Protein AF-A0A563E678-F1 (afdb_monomer)

Sequence (78 aa):
MTNTNMTPEQENAYYADPDNQTPQGPPVRRRAKLSQPVPVRFPEDLLSEVRSRAAADDRSVSNWIRRAVEHELTRGAS

Solvent-accessible surface area (backbone atoms only — not comparable to full-atom values): 5147 Å² total; per-residue (Å²): 130,88,86,67,92,63,53,75,68,54,49,52,58,54,52,68,40,74,82,62,64,59,81,83,73,81,91,75,80,76,77,76,78,77,75,83,88,77,91,79,91,68,59,69,71,57,47,52,51,48,48,52,54,12,55,77,67,78,40,54,53,71,60,40,52,51,52,54,52,54,51,51,57,58,59,71,74,107

Structure (mmCIF, N/CA/C/O backbone):
data_AF-A0A563E678-F1
#
_entry.id   AF-A0A563E678-F1
#
loop_
_atom_site.group_PDB
_atom_site.id
_atom_site.type_symbol
_atom_site.label_atom_id
_atom_site.label_alt_id
_atom_site.label_comp_id
_atom_site.label_asym_id
_atom_site.label_entity_id
_atom_site.label_seq_id
_atom_site.pdbx_PDB_ins_code
_atom_site.Cartn_x
_atom_site.Cartn_y
_atom_site.Cartn_z
_atom_site.occupancy
_atom_site.B_iso_or_equiv
_atom_site.auth_seq_id
_atom_site.auth_comp_id
_atom_site.auth_asym_id
_atom_site.auth_atom_id
_atom_site.pdbx_PDB_model_num
ATOM 1 N N . MET A 1 1 ? 25.654 0.782 -25.050 1.00 43.44 1 MET A N 1
ATOM 2 C CA . MET A 1 1 ? 24.456 0.004 -24.674 1.00 43.44 1 MET A CA 1
ATOM 3 C C . MET A 1 1 ? 23.505 0.073 -25.850 1.00 43.44 1 MET A C 1
ATOM 5 O O . MET A 1 1 ? 23.085 1.169 -26.200 1.00 43.44 1 MET A O 1
ATOM 9 N N . THR A 1 2 ? 23.291 -1.045 -26.540 1.00 52.66 2 THR A N 1
ATOM 10 C CA . THR A 1 2 ? 22.424 -1.139 -27.722 1.00 52.66 2 THR A CA 1
ATOM 11 C C . THR A 1 2 ? 20.977 -0.967 -27.286 1.00 52.66 2 THR A C 1
ATOM 13 O O . THR A 1 2 ? 20.300 -1.923 -26.926 1.00 52.66 2 THR A O 1
ATOM 16 N N . ASN A 1 3 ? 20.530 0.286 -27.267 1.00 60.50 3 ASN A N 1
ATOM 17 C CA . ASN A 1 3 ? 19.150 0.677 -27.010 1.00 60.50 3 ASN A CA 1
ATOM 18 C C . ASN A 1 3 ? 18.316 0.397 -28.275 1.00 60.50 3 ASN A C 1
ATOM 20 O O . ASN A 1 3 ? 17.791 1.305 -28.915 1.00 60.50 3 ASN A O 1
ATOM 24 N N . THR A 1 4 ? 18.317 -0.863 -28.709 1.00 67.00 4 THR A N 1
ATOM 25 C CA . THR A 1 4 ? 17.605 -1.314 -29.900 1.00 67.00 4 THR A CA 1
ATOM 26 C C . THR A 1 4 ? 16.206 -1.720 -29.459 1.00 67.00 4 THR A C 1
ATOM 28 O O . THR A 1 4 ? 16.058 -2.670 -28.698 1.00 67.00 4 THR A O 1
ATOM 31 N N . ASN A 1 5 ? 15.184 -1.000 -29.926 1.00 74.31 5 ASN A N 1
ATOM 32 C CA . ASN A 1 5 ? 13.790 -1.420 -29.781 1.00 74.31 5 ASN A CA 1
ATOM 33 C C . ASN A 1 5 ? 13.578 -2.700 -30.603 1.00 74.31 5 ASN A C 1
ATOM 35 O O . ASN A 1 5 ? 13.339 -2.629 -31.807 1.00 74.31 5 ASN A O 1
ATOM 39 N N . MET A 1 6 ? 13.727 -3.857 -29.963 1.00 85.12 6 MET A N 1
ATOM 40 C CA . MET A 1 6 ? 13.378 -5.156 -30.535 1.00 85.12 6 MET A CA 1
ATOM 41 C C . MET A 1 6 ? 11.886 -5.421 -30.327 1.00 85.12 6 MET A C 1
ATOM 43 O O . MET A 1 6 ? 11.302 -4.971 -29.339 1.00 85.12 6 MET A O 1
ATOM 47 N N . THR A 1 7 ? 11.262 -6.157 -31.246 1.00 91.31 7 THR A N 1
ATOM 48 C CA . THR A 1 7 ? 9.928 -6.715 -30.981 1.00 91.31 7 THR A CA 1
ATOM 49 C C . THR A 1 7 ? 10.028 -7.857 -29.958 1.00 91.31 7 THR A C 1
ATOM 51 O O . THR A 1 7 ? 11.108 -8.441 -29.811 1.00 91.31 7 THR A O 1
ATOM 54 N N . PRO A 1 8 ? 8.932 -8.228 -29.270 1.00 88.62 8 PRO A N 1
ATOM 55 C CA . PRO A 1 8 ? 8.942 -9.347 -28.324 1.00 88.62 8 PRO A CA 1
ATOM 56 C C . PRO A 1 8 ? 9.474 -10.664 -28.917 1.00 88.62 8 PRO A C 1
ATOM 58 O O . PRO A 1 8 ? 10.172 -11.417 -28.242 1.00 88.62 8 PRO A O 1
A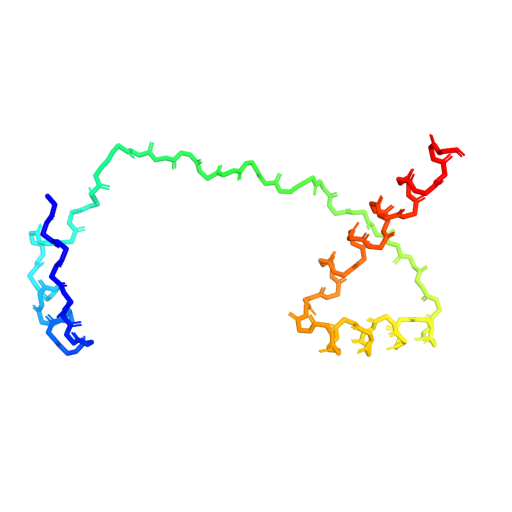TOM 61 N N . GLU A 1 9 ? 9.196 -10.945 -30.193 1.00 91.94 9 GLU A N 1
ATOM 62 C CA . GLU A 1 9 ? 9.673 -12.149 -30.886 1.00 91.94 9 GLU A CA 1
ATOM 63 C C . GLU A 1 9 ? 11.182 -12.100 -31.147 1.00 91.94 9 GLU A C 1
ATOM 65 O O . GLU A 1 9 ? 11.874 -13.108 -31.012 1.00 91.94 9 GLU A O 1
ATOM 70 N N . GLN A 1 10 ? 11.701 -10.923 -31.503 1.00 91.19 10 GLN A N 1
ATOM 71 C CA . GLN A 1 10 ? 13.133 -10.708 -31.704 1.00 91.19 10 GLN A CA 1
ATOM 72 C C . GLN A 1 10 ? 13.898 -10.815 -30.385 1.00 91.19 10 GLN A C 1
ATOM 74 O O . GLN A 1 10 ? 14.964 -11.424 -30.349 1.00 91.19 10 GLN A O 1
ATOM 79 N N . GLU A 1 11 ? 13.337 -10.282 -29.299 1.00 88.88 11 GLU A N 1
ATOM 80 C CA . GLU A 1 11 ? 13.891 -10.437 -27.955 1.00 88.88 11 GLU A CA 1
ATOM 81 C C . GLU A 1 11 ? 13.913 -11.915 -27.532 1.00 88.88 11 GLU A C 1
ATOM 83 O O . GLU A 1 11 ? 14.930 -12.409 -27.044 1.00 88.88 11 GLU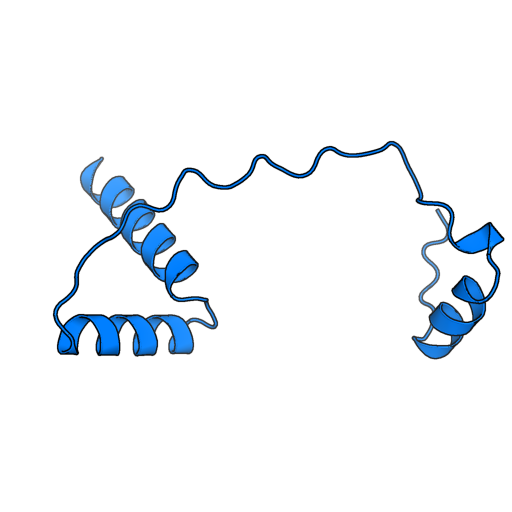 A O 1
ATOM 88 N N . ASN A 1 12 ? 12.830 -12.657 -27.786 1.00 89.56 12 ASN A N 1
ATOM 89 C CA . ASN A 1 12 ? 12.777 -14.088 -27.490 1.00 89.56 12 ASN A CA 1
ATOM 90 C C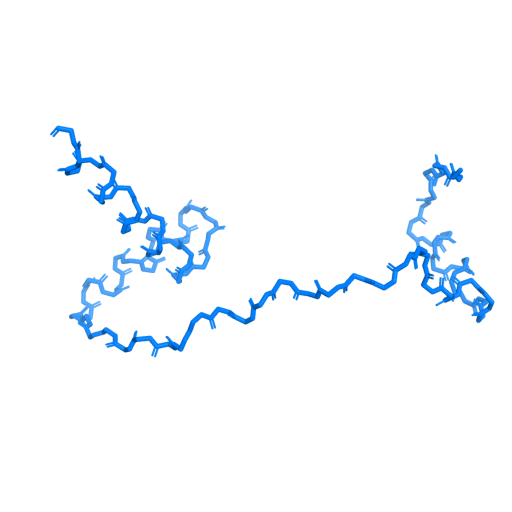 . ASN A 1 12 ? 13.841 -14.883 -28.263 1.00 89.56 12 ASN A C 1
ATOM 92 O O . ASN A 1 12 ? 14.544 -15.701 -27.672 1.00 89.56 12 ASN A O 1
ATOM 96 N N . ALA A 1 13 ? 14.002 -14.602 -29.559 1.00 93.69 13 ALA A N 1
ATOM 97 C CA . ALA A 1 13 ? 15.032 -15.222 -30.386 1.00 93.69 13 ALA A CA 1
ATOM 98 C C . ALA A 1 13 ? 16.454 -14.845 -29.934 1.00 93.69 13 ALA A C 1
ATOM 100 O O . ALA A 1 13 ? 17.342 -15.694 -29.940 1.00 93.69 13 ALA A O 1
ATOM 101 N N . TYR A 1 14 ? 16.673 -13.599 -29.503 1.00 89.62 14 TYR A N 1
ATOM 102 C CA . TYR A 1 14 ? 17.964 -13.127 -29.000 1.00 89.62 14 TYR A CA 1
ATOM 103 C C . TYR A 1 14 ? 18.395 -13.871 -27.728 1.00 89.62 14 TYR A C 1
ATOM 105 O O . TYR A 1 14 ? 19.542 -14.305 -27.626 1.00 89.62 14 TYR A O 1
ATOM 113 N N . TYR A 1 15 ? 17.473 -14.081 -26.785 1.00 92.06 15 TYR A N 1
ATOM 114 C CA . TYR A 1 15 ? 17.749 -14.820 -25.547 1.00 92.06 15 TYR A CA 1
ATOM 115 C C . TYR A 1 15 ? 17.661 -16.349 -25.688 1.00 92.06 15 TYR A C 1
ATOM 117 O O . TYR A 1 15 ? 17.915 -17.059 -24.713 1.00 92.06 15 TYR A O 1
ATOM 125 N N . ALA A 1 16 ? 17.337 -16.881 -26.872 1.00 93.75 16 ALA A N 1
ATOM 126 C CA . ALA A 1 16 ? 17.429 -18.318 -27.140 1.00 93.75 16 ALA A CA 1
ATOM 127 C C . ALA A 1 16 ? 18.888 -18.815 -27.142 1.00 93.75 16 ALA A C 1
ATOM 129 O O . ALA A 1 16 ? 19.135 -19.991 -26.877 1.00 93.75 16 ALA A O 1
ATOM 130 N N . ASP A 1 17 ? 19.844 -17.918 -27.401 1.00 93.25 17 ASP A N 1
ATOM 131 C CA . ASP A 1 17 ? 21.275 -18.166 -27.246 1.00 93.25 17 ASP A CA 1
ATOM 132 C C . ASP A 1 17 ? 21.688 -18.065 -25.757 1.00 93.25 17 ASP A C 1
ATOM 134 O O . ASP A 1 17 ? 21.487 -17.009 -25.141 1.00 93.25 17 ASP A O 1
ATOM 138 N N . PRO A 1 18 ? 22.271 -19.123 -25.154 1.00 91.50 18 PRO A N 1
ATOM 139 C CA . PRO A 1 18 ? 22.754 -19.101 -23.773 1.00 91.50 18 PRO A CA 1
ATOM 140 C C . PRO A 1 18 ? 23.765 -17.988 -23.462 1.00 91.50 18 PRO A C 1
ATOM 142 O O . PRO A 1 18 ? 23.764 -17.478 -22.339 1.00 91.50 18 PRO A O 1
ATOM 145 N N . ASP A 1 19 ? 24.591 -17.572 -24.425 1.00 89.81 19 ASP A N 1
ATOM 146 C CA . ASP A 1 19 ? 25.613 -16.537 -24.204 1.00 89.81 19 ASP A CA 1
ATOM 147 C C . ASP A 1 19 ? 24.976 -15.164 -23.912 1.00 89.81 19 ASP A C 1
ATOM 149 O O . ASP A 1 19 ? 25.492 -14.357 -23.124 1.00 89.81 19 ASP A O 1
ATOM 153 N N . ASN A 1 20 ? 23.780 -14.935 -24.461 1.00 90.56 20 ASN A N 1
ATOM 154 C CA . ASN A 1 20 ? 22.996 -13.719 -24.259 1.00 90.56 20 ASN A CA 1
ATOM 155 C C . ASN A 1 20 ? 22.215 -13.712 -22.937 1.00 90.56 20 ASN A C 1
ATOM 157 O O . ASN A 1 20 ? 21.650 -12.684 -22.570 1.00 90.56 20 ASN A O 1
ATOM 161 N N . GLN A 1 21 ? 22.201 -14.816 -22.184 1.00 88.62 21 GLN A N 1
ATOM 162 C CA . GLN A 1 21 ? 21.528 -14.903 -20.880 1.00 88.62 21 GLN A CA 1
ATOM 163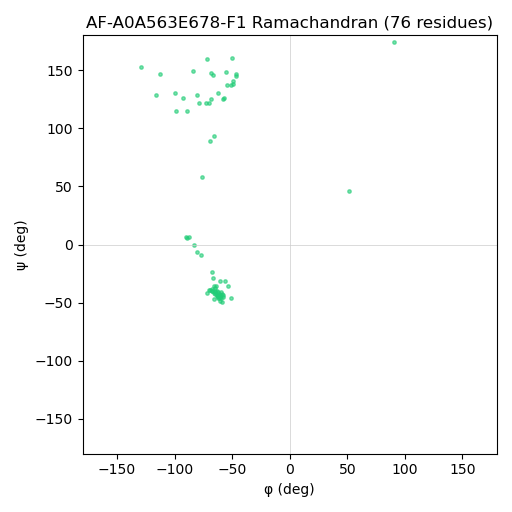 C C . GLN A 1 21 ? 22.419 -14.456 -19.711 1.00 88.62 21 GLN A C 1
ATOM 165 O O . GLN A 1 21 ? 22.043 -14.578 -18.543 1.00 88.62 21 GLN A O 1
ATOM 170 N N . THR A 1 22 ? 23.606 -13.922 -20.002 1.00 88.06 22 THR A N 1
ATOM 171 C CA . THR A 1 22 ? 24.507 -13.387 -18.984 1.00 88.06 22 THR A CA 1
ATOM 172 C C . THR A 1 22 ? 23.940 -12.090 -18.385 1.00 88.06 22 THR A C 1
ATOM 174 O O . THR A 1 22 ? 23.683 -11.125 -19.116 1.00 88.06 22 THR A O 1
ATOM 177 N N . PRO A 1 23 ? 23.725 -12.027 -17.051 1.00 85.00 23 PRO A N 1
ATOM 178 C CA . PRO A 1 23 ? 23.217 -10.825 -16.406 1.00 85.00 23 PRO A CA 1
ATOM 179 C C . PRO A 1 23 ? 24.123 -9.630 -16.685 1.00 85.00 23 PRO A C 1
ATOM 181 O O . PRO A 1 23 ? 25.326 -9.661 -16.427 1.00 85.00 23 PRO A O 1
ATOM 184 N N . GLN A 1 24 ? 23.527 -8.564 -17.205 1.00 84.19 24 GLN A N 1
ATOM 185 C CA . GLN A 1 24 ? 24.257 -7.350 -17.526 1.00 84.19 24 GLN A CA 1
ATOM 186 C C . GLN A 1 24 ? 24.473 -6.511 -16.261 1.00 84.19 24 GLN A C 1
ATOM 188 O O . GLN A 1 24 ? 23.526 -6.174 -15.549 1.00 84.19 24 GLN A O 1
ATOM 193 N N . GLY A 1 25 ? 25.726 -6.125 -16.020 1.00 85.50 25 GLY A N 1
ATOM 194 C CA . GLY A 1 25 ? 26.109 -5.217 -14.940 1.00 85.50 25 GLY A CA 1
ATOM 195 C C . GLY A 1 25 ? 26.457 -5.896 -13.608 1.00 85.50 25 GLY A C 1
ATOM 196 O O . GLY A 1 25 ? 26.360 -7.115 -13.458 1.00 85.50 25 GLY A O 1
ATOM 197 N N . PRO A 1 26 ? 26.924 -5.107 -12.623 1.00 88.44 26 PRO A N 1
ATOM 198 C CA . PRO A 1 26 ? 27.302 -5.634 -11.321 1.00 88.44 26 PRO A CA 1
ATOM 199 C C . PRO A 1 26 ? 26.072 -6.173 -10.569 1.00 88.44 26 PRO A C 1
ATOM 201 O O . PRO A 1 26 ? 24.990 -5.584 -10.657 1.00 88.44 26 PRO A O 1
ATOM 204 N N . PRO A 1 27 ? 26.219 -7.241 -9.765 1.00 85.75 27 PRO A N 1
ATOM 205 C CA . PRO A 1 27 ? 25.133 -7.757 -8.944 1.00 85.75 27 PRO A CA 1
ATOM 206 C C . PRO A 1 27 ? 24.599 -6.683 -7.992 1.00 85.75 27 PRO A C 1
ATOM 208 O O . PRO A 1 27 ? 25.342 -6.125 -7.182 1.00 85.75 27 PRO A O 1
ATOM 211 N N . VAL A 1 28 ? 23.293 -6.427 -8.041 1.00 83.50 28 VAL A N 1
ATOM 212 C CA . VAL A 1 28 ? 22.628 -5.513 -7.107 1.00 83.50 28 VAL A CA 1
ATOM 213 C C . VAL A 1 28 ? 21.942 -6.327 -6.015 1.00 83.50 28 VAL A C 1
ATOM 215 O O . VAL A 1 28 ? 21.183 -7.258 -6.289 1.00 83.50 28 VAL A O 1
ATOM 218 N N . ARG A 1 29 ? 22.169 -5.968 -4.746 1.00 80.31 29 ARG A N 1
ATOM 219 C CA . ARG A 1 29 ? 21.392 -6.542 -3.640 1.00 80.31 29 ARG A CA 1
ATOM 220 C C . ARG A 1 29 ? 19.956 -6.039 -3.724 1.00 80.31 29 ARG A C 1
ATOM 222 O O . ARG A 1 29 ? 19.710 -4.833 -3.706 1.00 80.31 29 ARG A O 1
ATOM 229 N N . ARG A 1 30 ? 18.995 -6.964 -3.755 1.00 74.19 30 ARG A N 1
ATOM 230 C CA . ARG A 1 30 ? 17.575 -6.625 -3.615 1.00 74.19 30 ARG A CA 1
ATOM 231 C C . ARG A 1 30 ? 17.386 -5.824 -2.322 1.00 74.19 30 ARG A C 1
ATOM 233 O O . ARG A 1 30 ? 17.970 -6.186 -1.298 1.00 74.19 30 ARG A O 1
ATOM 240 N N . ARG A 1 31 ? 16.583 -4.749 -2.362 1.00 71.31 31 ARG A N 1
ATOM 241 C CA . ARG A 1 31 ? 16.233 -3.977 -1.155 1.00 71.31 31 ARG A CA 1
ATOM 242 C C . ARG A 1 31 ? 15.778 -4.940 -0.055 1.00 71.31 31 ARG A C 1
ATOM 244 O O . ARG A 1 31 ? 15.117 -5.942 -0.351 1.00 71.31 31 ARG A O 1
ATOM 251 N N . ALA A 1 32 ? 16.193 -4.647 1.180 1.00 67.44 32 ALA A N 1
ATOM 252 C CA . ALA A 1 32 ? 15.933 -5.486 2.343 1.00 67.44 32 ALA A CA 1
ATOM 253 C C . ALA A 1 32 ? 14.459 -5.914 2.391 1.00 67.44 32 ALA A C 1
ATOM 255 O O . ALA A 1 32 ? 13.571 -5.161 1.981 1.00 67.44 32 ALA A O 1
ATOM 256 N N . LYS A 1 33 ? 14.210 -7.143 2.863 1.00 64.25 33 LYS A N 1
ATOM 257 C CA . LYS A 1 33 ? 12.846 -7.629 3.097 1.00 64.25 33 LYS A CA 1
ATOM 258 C C . LYS A 1 33 ? 12.092 -6.575 3.914 1.00 64.25 33 LYS A C 1
ATOM 260 O O . LYS A 1 33 ? 12.661 -6.005 4.844 1.00 64.25 33 LYS A O 1
ATOM 265 N N . LEU A 1 34 ? 10.831 -6.334 3.548 1.00 65.88 34 LEU A N 1
ATOM 266 C CA . LEU A 1 34 ? 9.907 -5.567 4.381 1.00 65.88 34 LEU A CA 1
ATOM 267 C C . LEU A 1 34 ? 9.994 -6.086 5.826 1.00 65.88 34 LEU A C 1
ATOM 269 O O . LEU A 1 34 ? 10.252 -7.276 6.038 1.00 65.88 34 LEU A O 1
ATOM 273 N N . SER A 1 35 ? 9.817 -5.188 6.797 1.00 74.94 35 SER A N 1
ATOM 274 C CA . SER A 1 35 ? 9.751 -5.532 8.219 1.00 74.94 35 SER A CA 1
ATOM 275 C C . SER A 1 35 ? 8.764 -6.677 8.477 1.00 74.94 35 SER A C 1
ATOM 277 O O . SER A 1 35 ? 7.900 -6.979 7.647 1.00 74.94 35 SER A O 1
ATOM 279 N N . GLN A 1 36 ? 8.907 -7.336 9.630 1.00 83.19 36 GLN A N 1
ATOM 280 C CA . GLN A 1 36 ? 8.009 -8.423 10.025 1.00 83.19 36 GLN A CA 1
ATOM 281 C C . GLN A 1 36 ? 6.538 -7.980 9.911 1.00 83.19 36 GLN A C 1
ATOM 283 O O . GLN A 1 36 ? 6.217 -6.849 10.289 1.00 83.19 36 GLN A 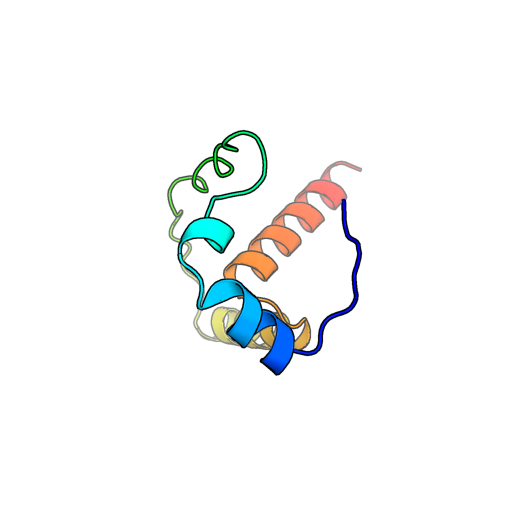O 1
ATOM 288 N N . PRO A 1 37 ? 5.643 -8.834 9.378 1.00 85.62 37 PRO A N 1
ATOM 289 C CA . PRO A 1 37 ? 4.239 -8.484 9.235 1.00 85.62 37 PRO A CA 1
ATOM 290 C C . PRO A 1 37 ? 3.611 -8.237 10.610 1.00 85.62 37 PRO A C 1
ATOM 292 O O . PRO A 1 37 ? 3.728 -9.063 11.513 1.00 85.62 37 PRO A O 1
ATOM 295 N N . VAL A 1 38 ? 2.917 -7.107 10.751 1.00 89.44 38 VAL A N 1
ATOM 296 C CA . VAL A 1 38 ? 2.160 -6.758 11.959 1.00 89.44 38 VAL A CA 1
ATOM 297 C C . VAL A 1 38 ? 0.685 -7.106 11.720 1.00 89.44 38 VAL A C 1
ATOM 299 O O . VAL A 1 38 ? 0.071 -6.506 10.835 1.00 89.44 38 VAL A O 1
ATOM 302 N N . PRO A 1 39 ? 0.097 -8.074 12.449 1.00 92.94 39 PRO A N 1
ATOM 303 C CA . PRO A 1 39 ? -1.311 -8.416 12.289 1.00 92.94 39 PRO A CA 1
ATOM 304 C C . PRO A 1 39 ? -2.202 -7.322 12.892 1.00 92.94 39 PRO A C 1
ATOM 306 O O . PRO A 1 39 ? -2.131 -7.038 14.085 1.00 92.94 39 PRO A O 1
ATOM 309 N N . VAL A 1 40 ? -3.075 -6.742 12.069 1.00 92.50 40 VAL A N 1
ATOM 310 C CA . VAL A 1 40 ? -4.090 -5.762 12.484 1.00 92.50 40 VAL A CA 1
ATOM 311 C C . VAL A 1 40 ? -5.466 -6.364 12.231 1.00 92.50 40 VAL A C 1
ATOM 313 O O . VAL A 1 40 ? -5.734 -6.865 11.139 1.00 92.50 40 VAL A O 1
ATOM 316 N N . ARG A 1 41 ? -6.333 -6.350 13.246 1.00 95.44 41 ARG A N 1
ATOM 317 C CA . ARG A 1 41 ? -7.708 -6.847 13.128 1.00 95.44 41 ARG A CA 1
ATOM 318 C C . ARG A 1 41 ? -8.632 -5.693 12.759 1.00 95.44 41 ARG A C 1
ATOM 320 O O . ARG A 1 41 ? -8.665 -4.695 13.472 1.00 95.44 41 ARG A O 1
ATOM 327 N N . PHE A 1 42 ? -9.394 -5.864 11.685 1.00 94.69 42 PHE A N 1
ATOM 328 C CA . PHE A 1 42 ? -10.454 -4.942 11.291 1.00 94.69 42 PHE A CA 1
ATOM 329 C C . PHE A 1 42 ? -11.823 -5.608 11.436 1.00 94.69 42 PHE A C 1
ATOM 331 O O . PHE A 1 42 ? -11.925 -6.818 11.215 1.00 94.69 42 PHE A O 1
ATOM 338 N N . PRO A 1 43 ? -12.870 -4.839 11.780 1.00 97.81 43 PRO A N 1
ATOM 339 C CA . PRO A 1 43 ? -14.245 -5.249 11.522 1.00 97.81 43 PRO A CA 1
ATOM 340 C C . PRO A 1 43 ? -14.436 -5.569 10.034 1.00 97.81 43 PRO A C 1
ATOM 342 O O . PRO A 1 43 ? -13.789 -4.950 9.186 1.00 97.81 43 PRO A O 1
ATOM 345 N N . GLU A 1 44 ? -15.326 -6.510 9.713 1.00 96.81 44 GLU A N 1
ATOM 346 C CA . GLU A 1 44 ? -15.515 -6.978 8.331 1.00 96.81 44 GLU A CA 1
ATOM 347 C C . GLU A 1 44 ? -15.941 -5.841 7.392 1.00 96.81 44 GLU A C 1
ATOM 349 O O . GLU A 1 44 ? -15.390 -5.706 6.300 1.00 96.81 44 GLU A O 1
ATOM 354 N N . ASP A 1 45 ? -16.836 -4.963 7.850 1.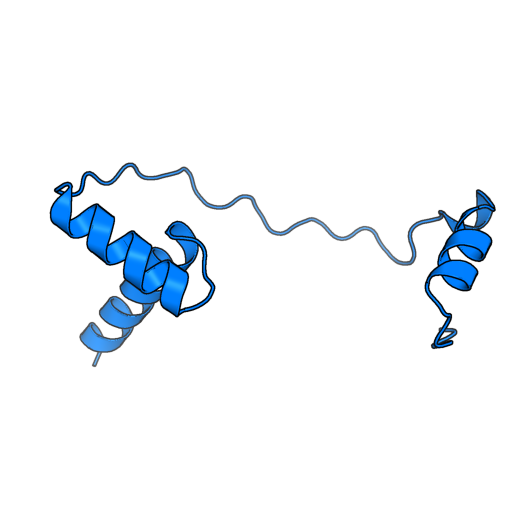00 97.56 45 ASP A N 1
ATOM 355 C CA . ASP A 1 45 ? -17.316 -3.822 7.062 1.00 97.56 45 ASP A CA 1
ATOM 356 C C . ASP A 1 45 ? -16.166 -2.883 6.674 1.00 97.56 45 ASP A C 1
ATOM 358 O O . ASP A 1 45 ? -16.024 -2.491 5.514 1.00 97.56 45 ASP A O 1
ATOM 362 N N . LEU A 1 46 ? -15.274 -2.600 7.628 1.00 97.44 46 LEU A N 1
ATOM 363 C CA . LEU A 1 46 ? -14.093 -1.777 7.385 1.00 97.44 46 LEU A CA 1
ATOM 364 C C . LEU A 1 46 ? -13.108 -2.478 6.442 1.00 97.44 46 LEU A C 1
ATOM 366 O O . LEU A 1 46 ? -12.528 -1.842 5.563 1.00 97.44 46 LEU A O 1
ATOM 370 N N . LEU A 1 47 ? -12.915 -3.790 6.595 1.00 97.00 47 LEU A N 1
ATOM 371 C CA . LEU A 1 47 ? -12.046 -4.562 5.708 1.00 97.00 47 LEU A CA 1
ATOM 372 C C . LEU A 1 47 ? -12.571 -4.562 4.265 1.00 97.00 47 LEU A C 1
ATOM 374 O O . LEU A 1 47 ? -11.779 -4.442 3.326 1.00 97.00 47 LEU A O 1
ATOM 378 N N . SER A 1 48 ? -13.888 -4.669 4.089 1.00 98.00 48 SER A N 1
ATOM 379 C CA . SER A 1 48 ? -14.558 -4.572 2.792 1.00 98.00 48 SER A CA 1
ATOM 380 C C . SER A 1 48 ? -14.326 -3.205 2.146 1.00 98.00 48 SER A C 1
ATOM 382 O O . SER A 1 48 ? -13.907 -3.119 0.988 1.00 98.00 48 SER A O 1
ATOM 384 N N . GLU A 1 49 ? -14.483 -2.129 2.917 1.00 98.00 49 GLU A N 1
ATOM 385 C CA . GLU A 1 49 ? -14.246 -0.773 2.4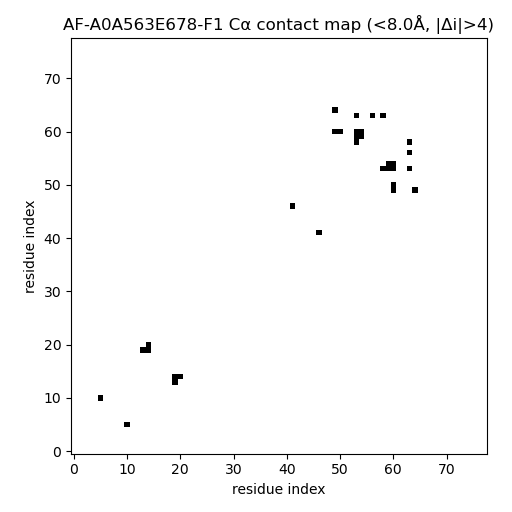30 1.00 98.00 49 GLU A CA 1
ATOM 386 C C . GLU A 1 49 ? -12.784 -0.552 2.017 1.00 98.00 49 GLU A C 1
ATOM 388 O O . GLU A 1 49 ? -12.512 -0.026 0.936 1.00 98.00 49 GLU A O 1
ATOM 393 N N . VAL A 1 50 ? -11.829 -1.017 2.826 1.00 97.81 50 VAL A N 1
ATOM 394 C CA . VAL A 1 50 ? -10.399 -0.946 2.496 1.00 97.81 50 VAL A CA 1
ATOM 395 C C . VAL A 1 50 ? -10.093 -1.688 1.192 1.00 97.81 50 VAL A C 1
ATOM 397 O O . VAL A 1 50 ? -9.337 -1.179 0.363 1.00 97.81 50 VAL A O 1
ATOM 400 N N . ARG A 1 51 ? -10.681 -2.873 0.976 1.00 97.88 51 ARG A N 1
ATOM 401 C CA . ARG A 1 51 ? -10.515 -3.628 -0.279 1.00 97.88 51 ARG A CA 1
ATOM 402 C C . ARG A 1 51 ? -11.067 -2.858 -1.476 1.00 97.88 51 ARG A C 1
ATOM 404 O O . ARG A 1 51 ? -10.390 -2.789 -2.498 1.00 97.88 51 ARG A O 1
ATOM 411 N N . SER A 1 52 ? -12.251 -2.263 -1.334 1.00 98.38 52 SER A N 1
ATOM 412 C CA . SER A 1 52 ? -12.887 -1.461 -2.385 1.00 98.38 52 SER A CA 1
ATOM 413 C C . SER A 1 52 ? -12.031 -0.251 -2.773 1.00 98.38 52 SER A C 1
ATOM 415 O O . SER A 1 52 ? -11.722 -0.057 -3.948 1.00 98.38 52 SER A O 1
ATOM 417 N N . ARG A 1 53 ? -11.547 0.512 -1.784 1.00 98.12 53 ARG A N 1
ATOM 418 C CA . ARG A 1 53 ? -10.680 1.677 -2.023 1.00 98.12 53 ARG A CA 1
ATOM 419 C C . ARG A 1 53 ? -9.333 1.290 -2.637 1.00 98.12 53 ARG A C 1
ATOM 421 O O . ARG A 1 53 ? -8.869 1.953 -3.557 1.00 98.12 53 ARG A O 1
ATOM 428 N N . ALA A 1 54 ? -8.725 0.194 -2.180 1.00 98.19 54 ALA A N 1
ATOM 429 C CA . ALA A 1 54 ? -7.480 -0.302 -2.761 1.00 98.19 54 ALA A CA 1
ATOM 430 C C . ALA A 1 54 ? -7.644 -0.696 -4.238 1.00 98.19 54 ALA A C 1
ATOM 432 O O . ALA A 1 54 ? -6.782 -0.366 -5.050 1.00 98.19 54 ALA A O 1
ATOM 433 N N . ALA A 1 55 ? -8.759 -1.349 -4.586 1.00 98.19 55 ALA A N 1
ATOM 434 C CA . ALA A 1 55 ? -9.078 -1.705 -5.965 1.00 98.19 55 ALA A CA 1
ATOM 435 C C . ALA A 1 55 ? -9.323 -0.468 -6.844 1.00 98.19 55 ALA A C 1
ATOM 437 O O . ALA A 1 55 ? -8.815 -0.413 -7.960 1.00 98.19 55 ALA A O 1
ATOM 438 N N . ALA A 1 56 ? -10.041 0.539 -6.333 1.00 98.25 56 ALA A N 1
ATOM 439 C CA . ALA A 1 56 ? -10.271 1.798 -7.045 1.00 98.25 56 ALA A CA 1
ATOM 440 C C . ALA A 1 56 ? -8.963 2.548 -7.371 1.00 98.25 56 ALA A C 1
ATOM 442 O O . ALA A 1 56 ? -8.873 3.199 -8.408 1.00 98.25 56 ALA A O 1
ATOM 443 N N . ASP A 1 57 ? -7.944 2.408 -6.519 1.00 97.06 57 ASP A N 1
ATOM 444 C CA . ASP A 1 57 ? -6.629 3.032 -6.696 1.00 97.06 57 ASP A CA 1
ATOM 445 C C . ASP A 1 57 ? -5.617 2.163 -7.479 1.00 97.06 57 ASP A C 1
ATOM 447 O O . ASP A 1 57 ? -4.441 2.532 -7.537 1.00 97.06 57 ASP A O 1
ATOM 451 N N . ASP A 1 58 ? -6.036 1.014 -8.030 1.00 97.50 58 ASP A N 1
ATOM 452 C CA . ASP A 1 58 ? -5.185 -0.001 -8.684 1.00 97.50 58 ASP A CA 1
ATOM 453 C C . ASP A 1 58 ? -3.990 -0.441 -7.812 1.00 97.50 58 ASP A C 1
ATOM 455 O O . ASP A 1 58 ? -2.821 -0.477 -8.209 1.00 97.50 58 ASP A O 1
ATOM 459 N N . ARG A 1 59 ? -4.268 -0.716 -6.532 1.00 95.56 59 ARG A N 1
ATOM 460 C CA . ARG A 1 59 ? -3.256 -1.057 -5.525 1.00 95.56 59 ARG A CA 1
ATOM 461 C C . ARG A 1 59 ? -3.616 -2.322 -4.773 1.00 95.56 59 ARG A C 1
ATOM 463 O O . ARG A 1 59 ? -4.771 -2.639 -4.511 1.00 95.56 59 ARG A O 1
ATOM 470 N N . SER A 1 60 ? -2.583 -3.005 -4.285 1.00 97.25 60 SER A N 1
ATOM 471 C CA . SER A 1 60 ? -2.783 -4.021 -3.255 1.00 97.25 60 SER A CA 1
ATOM 472 C C . SER A 1 60 ? -3.220 -3.383 -1.934 1.00 97.25 60 SER A C 1
ATOM 474 O O . SER A 1 60 ? -2.758 -2.298 -1.572 1.00 97.25 60 SER A O 1
ATOM 476 N N . VAL A 1 61 ? -4.036 -4.108 -1.164 1.00 96.31 61 VAL A N 1
ATOM 477 C CA . VAL A 1 61 ? -4.518 -3.689 0.166 1.00 96.31 61 VAL A CA 1
ATOM 478 C C . VAL A 1 61 ? -3.370 -3.246 1.075 1.00 96.31 61 VAL A C 1
ATOM 480 O O . VAL A 1 61 ? -3.432 -2.186 1.690 1.00 96.31 61 VAL A O 1
ATOM 483 N N . SER A 1 62 ? -2.274 -4.008 1.128 1.00 93.81 62 SER A N 1
A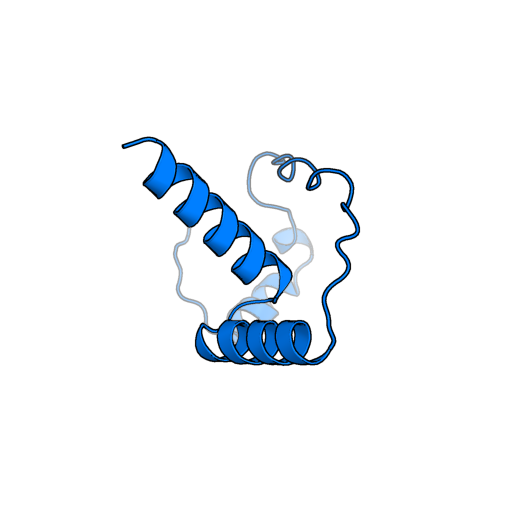TOM 484 C CA . SER A 1 62 ? -1.127 -3.648 1.967 1.00 93.81 62 SER A CA 1
ATOM 485 C C . SER A 1 62 ? -0.431 -2.363 1.513 1.00 93.81 62 SER A C 1
ATOM 487 O O . SER A 1 62 ? 0.076 -1.625 2.351 1.00 93.81 62 SER A O 1
ATOM 489 N N . ASN A 1 63 ? -0.347 -2.097 0.205 1.00 94.75 63 ASN A N 1
ATOM 490 C CA . ASN A 1 63 ? 0.252 -0.859 -0.301 1.00 94.75 63 ASN A CA 1
ATOM 491 C C . ASN A 1 63 ? -0.665 0.339 -0.021 1.00 94.75 63 ASN A C 1
ATOM 493 O O . ASN A 1 63 ? -0.200 1.378 0.440 1.00 94.75 63 ASN A O 1
ATOM 497 N N . TRP A 1 64 ? -1.971 0.155 -0.213 1.00 97.75 64 TRP A N 1
ATOM 498 C CA . TRP A 1 64 ? -2.974 1.164 0.100 1.00 97.75 64 TRP A CA 1
ATOM 499 C C . TRP A 1 64 ? -2.942 1.566 1.583 1.00 97.75 64 TRP A C 1
ATOM 501 O O . TRP A 1 64 ? -2.789 2.745 1.892 1.00 97.75 64 TRP A O 1
ATOM 511 N N . ILE A 1 65 ? -2.948 0.588 2.501 1.00 96.06 65 ILE A N 1
ATOM 512 C CA . ILE A 1 65 ? -2.862 0.834 3.952 1.00 96.06 65 ILE A CA 1
ATOM 513 C C . ILE A 1 65 ? -1.572 1.574 4.321 1.00 96.06 65 ILE A C 1
ATOM 515 O O . ILE A 1 65 ? -1.626 2.538 5.079 1.00 96.06 65 ILE A O 1
ATOM 519 N N . ARG A 1 66 ? -0.409 1.164 3.790 1.00 94.12 66 ARG A N 1
ATOM 520 C CA . ARG A 1 66 ? 0.865 1.844 4.093 1.00 94.12 66 ARG A CA 1
ATOM 521 C C . ARG A 1 66 ? 0.817 3.322 3.721 1.00 94.12 66 ARG A C 1
ATOM 523 O O . ARG A 1 66 ? 1.195 4.156 4.534 1.00 94.12 66 ARG A O 1
ATOM 530 N N . ARG A 1 67 ? 0.294 3.645 2.536 1.00 95.31 67 ARG A N 1
ATOM 531 C CA . ARG A 1 67 ? 0.174 5.037 2.081 1.00 95.31 67 ARG A CA 1
ATOM 532 C C . ARG A 1 67 ? -0.835 5.833 2.896 1.00 95.31 67 ARG A C 1
ATOM 534 O O . ARG A 1 67 ? -0.578 6.996 3.178 1.00 95.31 67 ARG A O 1
ATOM 541 N N . ALA A 1 68 ? -1.951 5.221 3.290 1.00 96.12 68 ALA A N 1
ATOM 542 C CA . ALA A 1 68 ? -2.921 5.864 4.171 1.00 96.12 68 ALA A CA 1
ATOM 543 C C . ALA A 1 68 ? -2.296 6.215 5.534 1.00 96.12 68 ALA A C 1
ATOM 545 O O . ALA A 1 68 ? -2.479 7.326 6.022 1.00 96.12 68 ALA A O 1
ATOM 546 N N . VAL A 1 69 ? -1.503 5.304 6.109 1.00 94.88 69 VAL A N 1
ATOM 547 C CA . VAL A 1 69 ? -0.772 5.544 7.364 1.00 94.88 69 VAL A CA 1
ATOM 548 C C . VAL A 1 69 ? 0.293 6.634 7.195 1.00 94.88 69 VAL A C 1
ATOM 550 O O . VAL A 1 69 ? 0.348 7.548 8.009 1.00 94.88 69 VAL A O 1
ATOM 553 N N . GLU A 1 70 ? 1.111 6.585 6.138 1.00 95.25 70 GLU A N 1
ATOM 554 C CA . GLU A 1 70 ? 2.112 7.627 5.839 1.00 95.25 70 GLU A CA 1
ATOM 555 C C . GLU A 1 70 ? 1.474 9.015 5.683 1.00 95.25 70 GLU A C 1
ATOM 557 O O . GLU A 1 70 ? 1.981 10.002 6.220 1.00 95.25 70 GLU A O 1
ATOM 562 N N . HIS A 1 71 ? 0.343 9.089 4.976 1.00 95.69 71 HIS A N 1
ATOM 563 C CA . HIS A 1 71 ? -0.424 10.320 4.793 1.00 95.69 71 HIS A CA 1
ATOM 564 C C . HIS A 1 71 ? -0.945 10.879 6.120 1.00 95.69 71 HIS A C 1
ATOM 566 O O . HIS A 1 71 ? -0.790 12.072 6.378 1.00 95.69 71 HIS A O 1
ATOM 572 N N . GLU A 1 72 ? -1.515 10.031 6.979 1.00 95.56 72 GLU A N 1
ATOM 573 C CA . GLU A 1 72 ? -2.037 10.459 8.282 1.00 95.56 72 GLU A CA 1
ATOM 574 C C . GLU A 1 72 ? -0.920 10.963 9.209 1.00 95.56 72 GLU A C 1
ATOM 576 O O . GLU A 1 72 ? -1.051 12.021 9.823 1.00 95.56 72 GLU A O 1
ATOM 581 N N . LEU A 1 73 ? 0.226 10.271 9.241 1.00 95.19 73 LEU A N 1
ATOM 582 C CA . LEU A 1 73 ? 1.394 10.702 10.017 1.00 95.19 73 LEU A CA 1
ATOM 583 C C . LEU A 1 73 ? 1.978 12.029 9.512 1.00 95.19 73 LEU A C 1
ATOM 585 O O . LEU A 1 73 ? 2.422 12.849 10.311 1.00 95.19 73 LEU A O 1
ATOM 589 N N . THR A 1 74 ? 1.959 12.258 8.197 1.00 94.06 74 THR A N 1
ATOM 590 C CA . THR A 1 74 ? 2.428 13.520 7.602 1.00 94.06 74 THR A CA 1
ATOM 591 C C . THR A 1 74 ? 1.483 14.673 7.940 1.00 94.06 74 THR A C 1
ATOM 593 O O . THR A 1 74 ? 1.938 15.772 8.248 1.00 94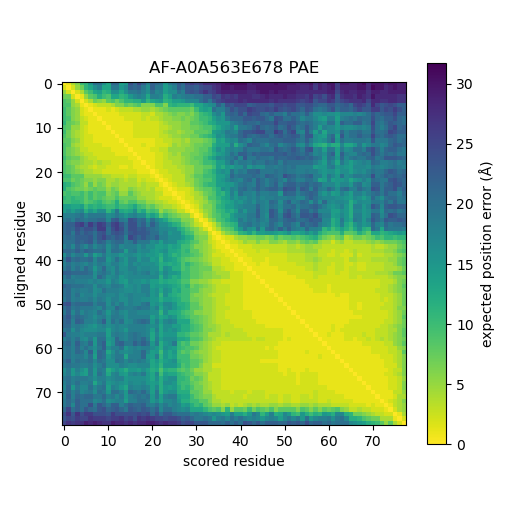.06 74 THR A O 1
ATOM 596 N N . ARG A 1 75 ? 0.167 14.425 7.929 1.00 90.31 75 ARG A N 1
ATOM 597 C CA . ARG A 1 75 ? -0.851 15.423 8.284 1.00 90.31 75 ARG A CA 1
ATOM 598 C C . ARG A 1 75 ? -0.765 15.843 9.754 1.00 90.31 75 ARG A C 1
ATOM 600 O O . ARG A 1 75 ? -0.927 17.021 10.039 1.00 90.31 75 ARG A O 1
ATOM 607 N N . GLY A 1 76 ? -0.516 14.904 10.668 1.00 75.25 76 GLY A N 1
ATOM 608 C CA . GLY A 1 76 ? -0.416 15.184 12.107 1.00 75.25 76 GLY A CA 1
ATOM 609 C C . GLY A 1 76 ? 0.898 15.836 12.555 1.00 75.25 76 GLY A C 1
ATOM 610 O O . GLY A 1 76 ? 1.007 16.238 13.708 1.00 75.25 76 GLY A O 1
ATOM 611 N N . ALA A 1 77 ? 1.896 15.929 11.672 1.00 67.50 77 ALA A N 1
ATOM 612 C CA . ALA A 1 77 ? 3.176 16.587 11.941 1.00 67.50 77 ALA A CA 1
ATOM 613 C C . ALA A 1 77 ? 3.182 18.093 11.594 1.00 67.50 77 ALA A C 1
ATOM 615 O O . ALA A 1 77 ? 4.243 18.717 11.651 1.00 67.50 77 ALA A O 1
ATOM 616 N N . SER A 1 78 ? 2.029 18.655 11.201 1.00 50.44 78 SER A N 1
ATOM 617 C CA . SER A 1 78 ? 1.823 20.082 10.887 1.00 50.44 78 SER A CA 1
ATOM 618 C C . SER A 1 78 ? 1.045 20.809 11.976 1.00 50.44 78 SER A C 1
ATOM 620 O O . SER A 1 78 ? 0.127 20.187 12.554 1.00 50.44 78 SER A O 1
#

Organism: NCBI:txid1660198

Foldseek 3Di:
DPPDPDDPVRVVVQVVDVVSVPDPDDDDDDPDPDPDDDDDDDDPVVVVVLCVVCVVVVHDSVVSVVVVVVVVVVVVVD

Secondary structure (DSSP, 8-state):
-------HHHHHHHTTSGGGGSPPSSPPPPPPPPPPP------HHHHHHHHHHHHHTT--HHHHHHHHHHHHHHHTT-

pLDDT: mean 87.89, std 12.22, range [43.44, 98.38]

Mean predicted aligned error: 11.48 Å

InterPro domains:
  IPR010985 Ribbon-helix-helix [SSF47598] (38-75)

Radius of gyration: 21.33 Å; Cα contacts (8 Å, |Δi|>4): 16; chains: 1; bounding box: 45×39×45 Å

Nearest PDB structures (foldseek):
  2ba3-assembly1_B  TM=6.872E-01  e=4.486E-01  Plasmid R64